Protein AF-A0A367LX98-F1 (afdb_monomer)

Structure (mmCIF, N/CA/C/O backbone):
data_AF-A0A367LX98-F1
#
_entry.id   AF-A0A367LX98-F1
#
loop_
_atom_site.group_PDB
_atom_site.id
_atom_site.type_symbol
_atom_site.label_atom_id
_atom_site.label_alt_id
_atom_site.label_comp_id
_atom_site.label_asym_id
_atom_site.label_entity_id
_atom_site.label_seq_id
_atom_site.pdbx_PDB_ins_code
_atom_site.Cartn_x
_atom_site.Cartn_y
_atom_site.Cartn_z
_atom_site.occupancy
_atom_site.B_iso_or_equiv
_atom_site.auth_seq_id
_atom_site.auth_comp_id
_atom_site.auth_asym_id
_atom_site.auth_atom_id
_atom_site.pdbx_PDB_model_num
ATOM 1 N N . MET A 1 1 ? -17.060 5.915 30.983 1.00 48.38 1 MET A N 1
ATOM 2 C CA . MET A 1 1 ? -16.631 4.890 30.012 1.00 48.38 1 MET A CA 1
ATOM 3 C C . MET A 1 1 ? -16.507 5.609 28.685 1.00 48.38 1 MET A C 1
ATOM 5 O O . MET A 1 1 ? -17.511 5.888 28.049 1.00 48.38 1 MET A O 1
ATOM 9 N N . GLU A 1 2 ? -15.302 6.102 28.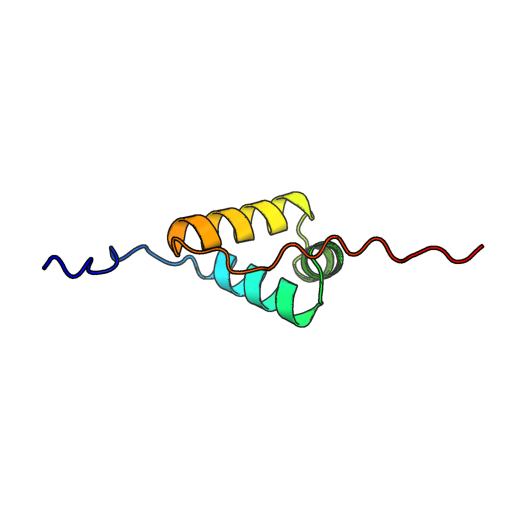415 1.00 51.62 2 GLU A N 1
ATOM 10 C CA . GLU A 1 2 ? -15.009 7.062 27.352 1.00 51.62 2 GLU A CA 1
ATOM 11 C C . GLU A 1 2 ? -15.098 6.366 25.993 1.00 51.62 2 GLU A C 1
ATOM 13 O O . GLU A 1 2 ? -14.249 5.556 25.629 1.00 51.62 2 GLU A O 1
ATOM 18 N N . LEU A 1 3 ? -16.187 6.629 25.274 1.00 53.38 3 LEU A N 1
ATOM 19 C CA . LEU A 1 3 ? -1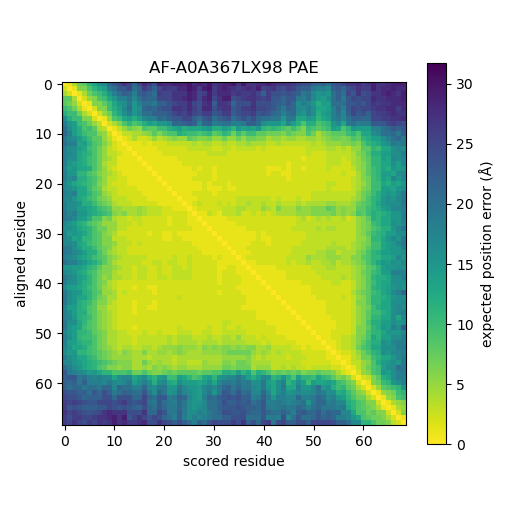6.305 6.294 23.865 1.00 53.38 3 LEU A CA 1
ATOM 20 C C . LEU A 1 3 ? -15.343 7.231 23.135 1.00 53.38 3 LEU A C 1
ATOM 22 O O . LEU A 1 3 ? -15.640 8.414 22.982 1.00 53.38 3 LEU A O 1
ATOM 26 N N . ALA A 1 4 ? -14.177 6.720 22.740 1.00 54.47 4 ALA A N 1
ATOM 27 C CA . ALA A 1 4 ? -13.285 7.411 21.825 1.00 54.47 4 ALA A CA 1
ATOM 28 C C . ALA A 1 4 ? -14.055 7.660 20.521 1.00 54.47 4 ALA A C 1
ATOM 30 O O . ALA A 1 4 ? -14.143 6.787 19.659 1.00 54.47 4 ALA A O 1
ATOM 31 N N . VAL A 1 5 ? -14.680 8.833 20.406 1.00 52.66 5 VAL A N 1
ATOM 32 C CA . VAL A 1 5 ? -15.207 9.310 19.134 1.00 52.66 5 VAL A CA 1
ATOM 33 C C . VAL A 1 5 ? -13.988 9.391 18.211 1.00 52.66 5 VAL A C 1
ATOM 35 O O . VAL A 1 5 ? -13.004 10.041 18.582 1.00 52.66 5 VAL A O 1
ATOM 38 N N . PRO A 1 6 ? -13.952 8.672 17.076 1.00 56.53 6 PRO A N 1
ATOM 39 C CA . PRO A 1 6 ? -12.812 8.770 16.187 1.00 56.53 6 PRO A CA 1
ATOM 40 C C . PRO A 1 6 ? -12.728 10.231 15.754 1.00 56.53 6 PRO A C 1
ATOM 42 O O . PRO A 1 6 ? -13.685 10.787 15.215 1.00 56.53 6 PRO A O 1
ATOM 45 N N . THR A 1 7 ? -11.602 10.872 16.072 1.00 51.59 7 THR A N 1
ATOM 46 C CA . THR A 1 7 ? -11.258 12.202 15.573 1.00 51.59 7 THR A CA 1
ATOM 47 C C . THR A 1 7 ? -11.572 12.224 14.084 1.00 51.59 7 THR A C 1
ATOM 49 O O . THR A 1 7 ? -11.106 11.324 13.386 1.00 51.59 7 THR A O 1
ATOM 52 N N . SER A 1 8 ? -12.363 13.191 13.610 1.00 60.19 8 SER A N 1
ATOM 53 C CA . SER A 1 8 ? -12.618 13.415 12.182 1.00 60.19 8 SER A CA 1
ATOM 54 C C . SER A 1 8 ? -11.295 13.698 11.472 1.00 60.19 8 SER A C 1
ATOM 56 O O . SER A 1 8 ? -10.909 14.845 11.263 1.00 60.19 8 SER A O 1
ATOM 58 N N . GLN A 1 9 ? -10.557 12.639 11.167 1.00 64.31 9 GLN A N 1
ATOM 59 C CA . GLN A 1 9 ? -9.329 12.680 10.410 1.00 64.31 9 GLN A CA 1
ATOM 60 C C . GLN A 1 9 ? -9.754 12.701 8.947 1.00 64.31 9 GLN A C 1
ATOM 62 O O . GLN A 1 9 ? -10.460 11.803 8.485 1.00 64.31 9 GLN A O 1
ATOM 67 N N . SER A 1 10 ? -9.375 13.744 8.217 1.00 71.62 10 SER A N 1
ATOM 68 C CA . SER A 1 10 ? -9.630 13.819 6.783 1.00 71.62 10 SER A CA 1
ATOM 69 C C . SER A 1 10 ? -8.882 12.680 6.089 1.00 71.62 10 SER A C 1
ATOM 71 O O . SER A 1 10 ? -7.662 12.742 5.926 1.00 71.62 10 SER A O 1
ATOM 73 N N . LEU A 1 11 ? -9.610 11.629 5.715 1.00 77.00 11 LEU A N 1
ATOM 74 C CA . LEU A 1 11 ? -9.092 10.552 4.886 1.00 77.00 11 LEU A CA 1
ATOM 75 C C . LEU A 1 11 ? -8.854 11.102 3.482 1.00 77.00 11 LEU A C 1
ATOM 77 O O . LEU A 1 11 ? -9.787 11.479 2.774 1.00 77.00 11 LEU A O 1
ATOM 81 N N . ASP A 1 12 ? -7.586 11.176 3.101 1.00 86.75 12 ASP A N 1
ATOM 82 C CA . ASP A 1 12 ? -7.194 11.641 1.780 1.00 86.75 12 ASP A CA 1
ATOM 83 C C . ASP A 1 12 ? -7.574 10.581 0.732 1.00 86.75 12 ASP A C 1
ATOM 85 O O . ASP A 1 12 ? -7.187 9.410 0.815 1.00 86.75 12 ASP A O 1
ATOM 89 N N . ILE A 1 13 ? -8.362 11.002 -0.259 1.00 89.88 13 ILE A N 1
ATOM 90 C CA . ILE A 1 13 ? -8.871 10.136 -1.325 1.00 89.88 13 ILE A CA 1
ATOM 91 C C . ILE A 1 13 ? -7.741 9.481 -2.126 1.00 89.88 13 ILE A C 1
ATOM 93 O O . ILE A 1 13 ? -7.900 8.362 -2.611 1.00 89.88 13 ILE A O 1
ATOM 97 N N . VAL A 1 14 ? -6.582 10.134 -2.239 1.00 91.00 14 VAL A N 1
ATOM 98 C CA . VAL A 1 14 ? -5.406 9.584 -2.922 1.00 91.00 14 VAL A CA 1
ATOM 99 C C . VAL A 1 14 ? -4.872 8.371 -2.163 1.00 91.00 14 VAL A C 1
ATOM 101 O O . VAL A 1 14 ? -4.514 7.365 -2.781 1.00 91.00 14 VAL A O 1
ATOM 104 N N . LEU A 1 15 ? -4.878 8.423 -0.829 1.00 91.50 15 LEU A N 1
ATOM 105 C CA . LEU A 1 15 ? -4.442 7.313 0.016 1.00 91.50 15 LEU A CA 1
ATOM 106 C C . LEU A 1 15 ? -5.409 6.131 -0.086 1.00 91.50 15 LEU A C 1
ATOM 108 O O . LEU A 1 15 ? -4.963 4.996 -0.237 1.00 91.5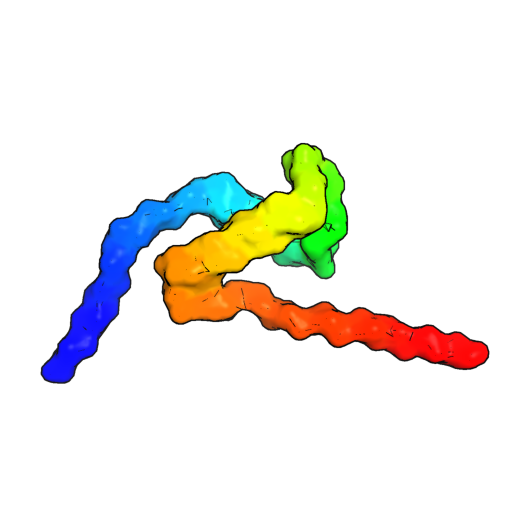0 15 LEU A O 1
ATOM 112 N N . LEU A 1 16 ? -6.722 6.397 -0.086 1.00 92.25 16 LEU A N 1
ATOM 113 C CA . LEU A 1 16 ? -7.738 5.359 -0.292 1.00 92.25 16 LEU A CA 1
ATOM 114 C C . LEU A 1 16 ? -7.617 4.700 -1.669 1.00 92.25 16 LEU A C 1
ATOM 116 O O . LEU A 1 16 ? -7.667 3.478 -1.764 1.00 92.25 16 LEU A O 1
ATOM 120 N N . ARG A 1 17 ? -7.434 5.492 -2.733 1.00 93.19 17 ARG A N 1
ATOM 121 C CA . ARG A 1 17 ? -7.225 4.959 -4.089 1.00 93.19 17 ARG A CA 1
ATOM 122 C C . ARG A 1 17 ? -5.973 4.097 -4.157 1.00 93.19 17 ARG A C 1
ATOM 124 O O . ARG A 1 17 ? -6.015 3.024 -4.741 1.00 93.19 17 ARG A O 1
ATOM 131 N N . THR A 1 18 ? -4.895 4.535 -3.507 1.00 93.88 18 THR A N 1
ATOM 132 C CA . THR A 1 18 ? -3.658 3.751 -3.427 1.00 93.88 18 THR A CA 1
ATOM 133 C C . THR A 1 18 ? -3.890 2.422 -2.706 1.00 93.88 18 THR A C 1
ATOM 135 O O . THR A 1 18 ? -3.407 1.390 -3.152 1.00 93.88 18 THR A O 1
ATOM 138 N N . PHE A 1 19 ? -4.656 2.426 -1.615 1.00 93.31 19 PHE A N 1
ATOM 139 C CA . PHE A 1 19 ? -5.018 1.207 -0.893 1.00 93.31 19 PHE A CA 1
ATOM 140 C C . PHE A 1 19 ? -5.852 0.241 -1.734 1.00 93.31 19 PHE A C 1
ATOM 142 O O . PHE A 1 19 ? -5.505 -0.935 -1.804 1.00 93.31 19 PHE A O 1
ATOM 149 N N . LEU A 1 20 ? -6.904 0.731 -2.395 1.00 93.69 20 LEU A N 1
ATOM 150 C CA . LEU A 1 20 ? -7.722 -0.096 -3.283 1.00 93.69 20 LEU A CA 1
ATOM 151 C C . LEU A 1 20 ? -6.882 -0.711 -4.398 1.00 93.69 20 LEU A C 1
ATOM 153 O O . LEU A 1 20 ? -7.003 -1.904 -4.645 1.00 93.69 20 LEU A O 1
ATOM 157 N N . GLU A 1 21 ? -5.987 0.071 -4.999 1.00 94.94 21 GLU A N 1
ATOM 158 C CA . GLU A 1 21 ? -5.088 -0.433 -6.031 1.00 94.94 21 GLU A CA 1
ATOM 159 C C . GLU A 1 21 ? -4.180 -1.545 -5.497 1.00 94.94 21 GLU A C 1
ATOM 161 O O . GLU A 1 21 ? -4.054 -2.582 -6.133 1.00 94.94 21 GLU A O 1
ATOM 166 N N . VAL A 1 22 ? -3.567 -1.377 -4.319 1.00 92.25 22 VAL A N 1
ATOM 167 C CA . VAL A 1 22 ? -2.704 -2.410 -3.710 1.00 92.25 22 VAL A CA 1
ATOM 168 C C . VAL A 1 22 ? -3.470 -3.701 -3.427 1.00 92.25 22 VAL A C 1
ATOM 170 O O . VAL A 1 22 ? -2.907 -4.784 -3.585 1.00 92.25 22 VAL A O 1
ATOM 173 N N . VAL A 1 23 ? -4.736 -3.598 -3.023 1.00 91.94 23 VAL A N 1
ATOM 174 C CA . VAL A 1 23 ? -5.603 -4.758 -2.782 1.00 91.94 23 VAL A CA 1
ATOM 175 C C . VAL A 1 23 ? -6.001 -5.437 -4.094 1.00 91.94 23 VAL A C 1
ATOM 177 O O . VAL A 1 23 ? -5.943 -6.660 -4.168 1.00 91.94 23 VAL A O 1
ATOM 180 N N . ASP A 1 24 ? -6.362 -4.663 -5.120 1.00 92.44 24 ASP A N 1
ATOM 181 C CA . ASP A 1 24 ? -6.790 -5.170 -6.431 1.00 92.44 24 ASP A CA 1
ATOM 182 C C . ASP A 1 24 ? -5.636 -5.833 -7.197 1.00 92.44 24 ASP A C 1
ATOM 184 O O . ASP A 1 24 ? -5.737 -6.966 -7.663 1.00 92.44 24 ASP A O 1
ATOM 188 N N . SER A 1 25 ? -4.484 -5.165 -7.228 1.00 91.00 25 SER A N 1
ATOM 189 C CA . SER A 1 25 ? -3.274 -5.640 -7.904 1.00 91.00 25 SER A CA 1
ATOM 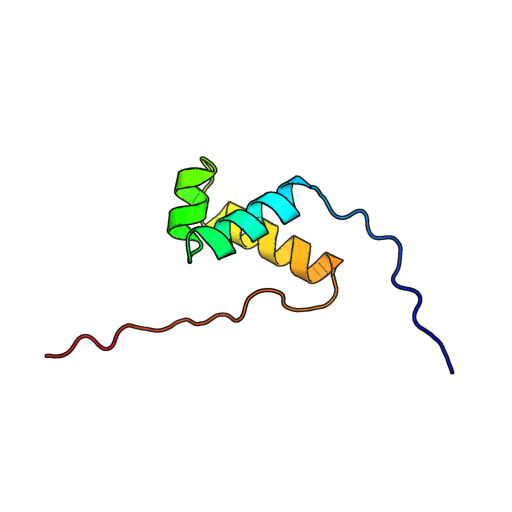190 C C . SER A 1 25 ? -2.476 -6.675 -7.091 1.00 91.00 25 SER A C 1
ATOM 192 O O . SER A 1 25 ? -1.528 -7.275 -7.598 1.00 91.00 25 SER A O 1
ATOM 194 N N . GLY A 1 26 ? -2.841 -6.921 -5.828 1.00 86.88 26 GLY A N 1
ATOM 195 C CA . GLY A 1 26 ? -2.236 -7.957 -4.985 1.00 86.88 26 GLY A CA 1
ATOM 196 C C . GLY A 1 26 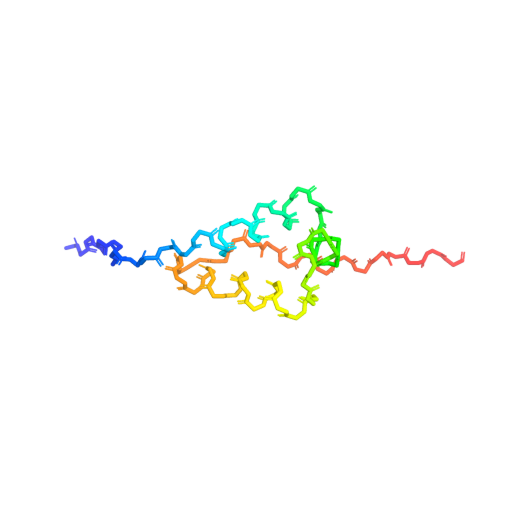? -0.802 -7.666 -4.525 1.00 86.88 26 GLY A C 1
ATOM 197 O O . GLY A 1 26 ? -0.123 -8.560 -4.015 1.00 86.88 26 GLY A O 1
ATOM 198 N N . GLY A 1 27 ? -0.312 -6.434 -4.685 1.00 87.25 27 GLY A N 1
ATOM 199 C CA . GLY A 1 27 ? 1.027 -6.072 -4.237 1.00 87.25 27 GLY A CA 1
ATOM 200 C C . GLY A 1 27 ? 1.435 -4.627 -4.508 1.00 87.25 27 GLY A C 1
ATOM 201 O O . GLY A 1 27 ? 0.969 -3.971 -5.432 1.00 87.25 27 GLY A O 1
ATOM 202 N N . PHE A 1 28 ? 2.389 -4.141 -3.713 1.00 90.31 28 PHE A N 1
ATOM 203 C CA . PHE A 1 28 ? 2.894 -2.764 -3.792 1.00 90.31 28 PHE A CA 1
ATOM 204 C C . PHE A 1 28 ? 3.609 -2.442 -5.109 1.00 90.31 28 PHE A C 1
ATOM 206 O O . PHE A 1 28 ? 3.594 -1.293 -5.535 1.00 90.31 28 PHE A O 1
ATOM 213 N N . ALA A 1 29 ? 4.262 -3.429 -5.730 1.00 90.38 29 ALA A N 1
ATOM 214 C CA . ALA A 1 29 ? 4.994 -3.227 -6.978 1.00 90.38 29 ALA A CA 1
ATOM 215 C C . ALA A 1 29 ? 4.043 -3.019 -8.164 1.00 90.38 29 ALA A C 1
ATOM 217 O O . ALA A 1 29 ? 4.223 -2.068 -8.917 1.00 90.38 29 ALA A O 1
ATOM 218 N N . LEU A 1 30 ? 3.012 -3.863 -8.285 1.00 91.56 30 LEU A N 1
ATOM 219 C CA . LEU A 1 30 ? 2.040 -3.764 -9.373 1.00 91.56 30 LEU A CA 1
ATOM 220 C C . LEU A 1 30 ? 1.152 -2.519 -9.211 1.00 91.56 30 LEU A C 1
ATOM 222 O O . LEU A 1 30 ? 0.956 -1.782 -10.169 1.00 91.56 30 LEU A O 1
ATOM 226 N N . ALA 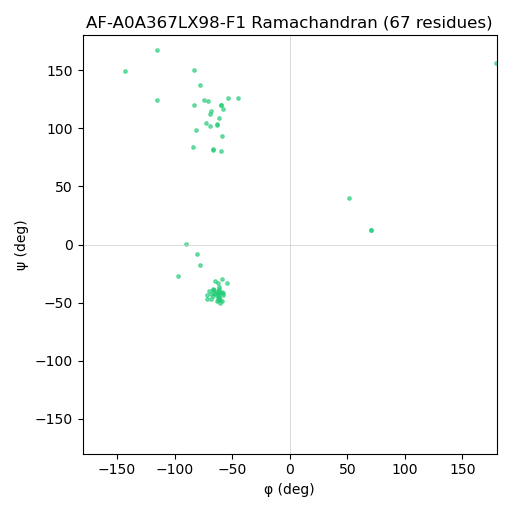A 1 31 ? 0.738 -2.196 -7.981 1.00 93.44 31 ALA A N 1
ATOM 227 C CA . ALA A 1 31 ? 0.027 -0.949 -7.698 1.00 93.44 31 ALA A CA 1
ATOM 228 C C . ALA A 1 31 ? 0.845 0.306 -8.023 1.00 93.44 31 ALA A C 1
ATOM 230 O O . ALA A 1 31 ? 0.303 1.310 -8.478 1.00 93.44 31 ALA A O 1
ATOM 231 N N . ALA A 1 32 ? 2.154 0.275 -7.760 1.00 94.00 32 ALA A N 1
ATOM 232 C CA . ALA A 1 32 ? 3.040 1.386 -8.081 1.00 94.00 32 ALA A CA 1
ATOM 233 C C . ALA A 1 32 ? 3.126 1.613 -9.594 1.00 94.00 32 ALA A C 1
ATOM 235 O O . ALA A 1 32 ? 3.020 2.758 -10.029 1.00 94.00 32 ALA A O 1
ATOM 236 N N . ASP A 1 33 ? 3.235 0.536 -10.373 1.00 94.69 33 ASP A N 1
ATOM 237 C CA . ASP A 1 33 ? 3.216 0.594 -11.837 1.00 94.69 33 ASP A CA 1
ATOM 238 C C . ASP A 1 33 ? 1.891 1.185 -12.353 1.00 94.69 33 ASP A C 1
ATOM 240 O O . ASP A 1 33 ? 1.894 2.196 -13.058 1.00 94.69 33 ASP A O 1
ATOM 244 N N . ASN A 1 34 ? 0.757 0.661 -11.874 1.00 93.88 34 ASN A N 1
ATOM 245 C CA . ASN A 1 34 ? -0.583 1.107 -12.272 1.00 93.88 34 ASN A CA 1
ATOM 246 C C . ASN A 1 34 ? -0.874 2.576 -11.913 1.00 93.88 34 ASN A C 1
ATOM 248 O O . ASN A 1 34 ? -1.584 3.273 -12.641 1.00 9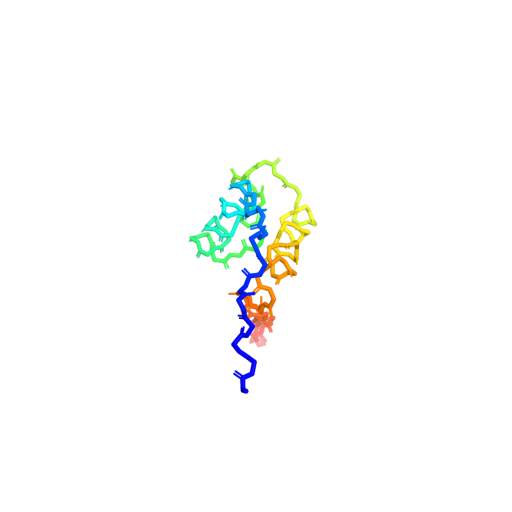3.88 34 ASN A O 1
ATOM 252 N N . LEU A 1 35 ? -0.324 3.074 -10.801 1.00 92.69 35 LEU A N 1
ATOM 253 C CA . LEU A 1 35 ? -0.501 4.462 -10.353 1.00 92.69 35 LEU A CA 1
ATOM 254 C C . LEU A 1 35 ? 0.568 5.422 -10.889 1.00 92.69 35 LEU A C 1
ATOM 256 O O . LEU A 1 35 ? 0.521 6.606 -10.551 1.00 92.69 35 LEU A O 1
ATOM 260 N N . ALA A 1 36 ? 1.526 4.941 -11.691 1.00 94.38 36 ALA A N 1
ATOM 261 C CA . ALA A 1 36 ? 2.714 5.692 -12.103 1.00 94.38 36 ALA A CA 1
ATOM 262 C C . ALA A 1 36 ? 3.472 6.309 -10.904 1.00 94.38 36 ALA A C 1
ATOM 264 O O . ALA A 1 36 ? 3.940 7.450 -10.938 1.00 94.38 36 ALA A O 1
ATOM 265 N N . LEU A 1 37 ? 3.572 5.545 -9.815 1.00 93.94 37 LEU A N 1
ATOM 266 C CA . LEU A 1 37 ? 4.258 5.903 -8.578 1.00 93.94 37 LEU A CA 1
ATOM 267 C C . LEU A 1 37 ? 5.460 4.986 -8.343 1.00 93.94 37 LEU A C 1
ATOM 269 O O . LEU A 1 37 ? 5.620 3.937 -8.957 1.00 93.94 37 LEU A O 1
ATOM 273 N N . THR A 1 38 ? 6.319 5.362 -7.398 1.00 94.44 38 THR A N 1
ATOM 274 C CA . THR A 1 38 ? 7.349 4.439 -6.905 1.00 94.44 38 THR A CA 1
ATOM 275 C C . THR A 1 38 ? 6.762 3.513 -5.831 1.00 94.44 38 THR A C 1
ATOM 277 O O . THR A 1 38 ? 5.898 3.950 -5.061 1.00 94.44 38 THR A O 1
ATOM 280 N N . PRO A 1 39 ? 7.264 2.273 -5.674 1.00 90.00 39 PRO A N 1
ATOM 281 C CA . PRO A 1 39 ? 6.842 1.381 -4.587 1.00 90.00 39 PRO A CA 1
ATOM 282 C C . PRO A 1 39 ? 6.990 2.009 -3.190 1.00 90.00 39 PRO A C 1
ATOM 284 O O . PRO A 1 39 ? 6.168 1.778 -2.302 1.00 90.00 39 PRO A O 1
ATOM 287 N N . SER A 1 40 ? 8.000 2.865 -2.999 1.00 92.69 40 SER A N 1
ATOM 288 C CA . SER A 1 40 ? 8.204 3.632 -1.764 1.00 92.69 40 SER A CA 1
ATOM 289 C C . SER A 1 40 ? 7.106 4.671 -1.520 1.00 92.69 40 SER A C 1
ATOM 291 O O . SER A 1 40 ? 6.679 4.840 -0.378 1.00 92.69 40 SER A O 1
ATOM 293 N N . ALA A 1 41 ? 6.624 5.347 -2.570 1.00 93.06 41 ALA A N 1
ATOM 294 C CA . ALA A 1 41 ? 5.515 6.295 -2.464 1.00 93.06 41 ALA A CA 1
ATOM 295 C C . ALA A 1 41 ? 4.207 5.579 -2.102 1.00 93.06 41 ALA A C 1
ATOM 297 O O . ALA A 1 41 ? 3.518 6.003 -1.176 1.00 93.06 41 ALA A O 1
ATOM 298 N N . VAL A 1 42 ? 3.921 4.445 -2.752 1.00 93.44 42 VAL A N 1
ATOM 299 C CA . VAL A 1 42 ? 2.761 3.597 -2.433 1.00 93.44 42 VAL A CA 1
ATOM 300 C C . VAL A 1 42 ? 2.820 3.123 -0.979 1.00 93.44 42 VAL A C 1
ATOM 302 O O . VAL A 1 42 ? 1.866 3.309 -0.228 1.00 93.44 42 VAL A O 1
ATOM 305 N N . SER A 1 43 ? 3.963 2.596 -0.533 1.00 91.56 43 SER A N 1
ATOM 306 C CA . SER A 1 43 ? 4.171 2.193 0.866 1.00 91.56 43 SER A CA 1
ATOM 307 C C . SER A 1 43 ? 3.969 3.356 1.849 1.00 91.56 43 SER A C 1
ATOM 309 O O . SER A 1 43 ? 3.309 3.201 2.879 1.00 91.56 43 SER A O 1
ATOM 311 N N . GLY A 1 44 ? 4.467 4.551 1.512 1.00 93.06 44 GLY A N 1
ATOM 312 C CA . GLY A 1 44 ? 4.251 5.769 2.294 1.00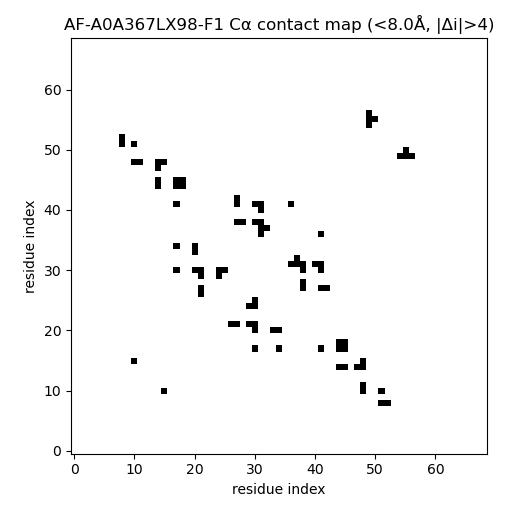 93.06 44 GLY A CA 1
ATOM 313 C C . GLY A 1 44 ? 2.777 6.170 2.386 1.00 93.06 44 GLY A C 1
ATOM 314 O O . GLY A 1 44 ? 2.312 6.529 3.469 1.00 93.06 44 GLY A O 1
ATOM 315 N N . HIS A 1 45 ? 2.030 6.060 1.284 1.00 93.81 45 HIS A N 1
ATOM 316 C CA . HIS A 1 45 ? 0.595 6.331 1.260 1.00 93.81 45 HIS A CA 1
ATOM 317 C C . HIS A 1 45 ? -0.180 5.370 2.164 1.00 93.81 45 HIS A C 1
ATOM 319 O O . HIS A 1 45 ? -0.976 5.817 2.989 1.00 93.81 45 HIS A O 1
ATOM 325 N N . ILE A 1 46 ? 0.098 4.066 2.069 1.00 91.81 46 ILE A N 1
ATOM 326 C CA . ILE A 1 46 ? -0.533 3.068 2.938 1.00 91.81 46 ILE A CA 1
ATOM 327 C C . ILE A 1 46 ? -0.197 3.341 4.401 1.00 91.81 46 ILE A C 1
ATOM 329 O O . ILE A 1 46 ? -1.097 3.404 5.230 1.00 91.81 46 ILE A O 1
ATOM 333 N N . LYS A 1 47 ? 1.076 3.582 4.729 1.00 90.81 47 LYS A N 1
ATOM 334 C CA . LYS A 1 47 ? 1.489 3.860 6.109 1.00 90.81 47 LYS A CA 1
ATOM 335 C C . LYS A 1 47 ? 0.770 5.080 6.681 1.00 90.81 47 LYS A C 1
ATOM 337 O O . LYS A 1 47 ? 0.359 5.064 7.838 1.00 90.81 47 LYS A O 1
ATOM 342 N N . ARG 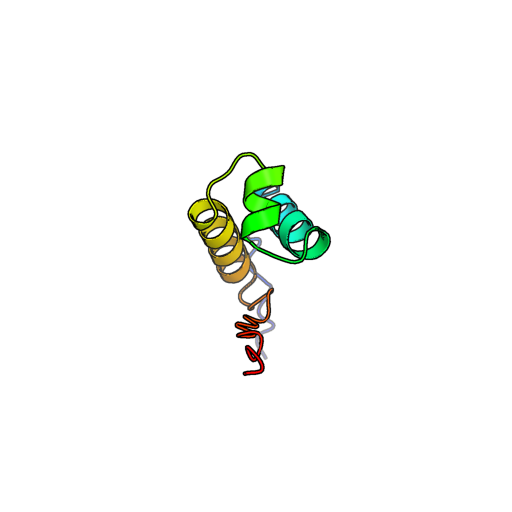A 1 48 ? 0.611 6.137 5.881 1.00 90.44 48 ARG A N 1
ATOM 343 C CA . ARG A 1 48 ? -0.137 7.330 6.284 1.00 90.44 48 ARG A CA 1
ATOM 344 C C . ARG A 1 48 ? -1.616 7.009 6.488 1.00 90.44 48 ARG A C 1
ATOM 346 O O . ARG A 1 48 ? -2.183 7.451 7.478 1.00 90.44 48 ARG A O 1
ATOM 353 N N . LEU A 1 49 ? -2.211 6.202 5.611 1.00 90.62 49 LEU A N 1
ATOM 354 C CA . LEU A 1 49 ? -3.597 5.758 5.747 1.00 90.62 49 LEU A CA 1
ATOM 355 C C . LEU A 1 49 ? -3.819 4.948 7.032 1.00 90.62 49 LEU A C 1
ATOM 357 O O . LEU A 1 49 ? -4.768 5.214 7.760 1.00 90.62 49 LEU A O 1
ATOM 361 N N . GLU A 1 50 ? -2.922 4.013 7.343 1.00 90.56 50 GLU A N 1
ATOM 362 C CA . GLU A 1 50 ? -2.959 3.222 8.579 1.00 90.56 50 GLU A CA 1
ATOM 363 C C . GLU A 1 50 ? -2.804 4.102 9.827 1.00 90.56 50 GLU A C 1
ATOM 365 O O . GLU A 1 50 ? -3.508 3.911 10.816 1.00 90.56 50 GLU A O 1
ATOM 370 N N . GLN A 1 51 ? -1.921 5.108 9.780 1.00 89.19 51 GLN A N 1
ATOM 371 C CA . GLN A 1 51 ? -1.760 6.087 10.861 1.00 89.19 51 GLN A CA 1
ATOM 372 C C . GLN A 1 51 ? -3.034 6.904 11.085 1.00 89.19 51 GLN A C 1
ATOM 374 O O . GLN A 1 51 ? -3.441 7.102 12.225 1.00 89.19 51 GLN A O 1
ATOM 379 N N . THR A 1 52 ? -3.663 7.359 10.003 1.00 86.81 52 THR A N 1
ATOM 380 C CA . THR A 1 52 ? -4.917 8.117 10.045 1.00 86.81 52 THR A CA 1
ATOM 381 C C . THR A 1 52 ? -6.082 7.257 10.542 1.00 86.81 52 THR A C 1
ATOM 383 O O . THR A 1 52 ? -6.911 7.738 11.310 1.00 86.81 52 THR A O 1
ATOM 386 N N . ALA A 1 53 ? -6.132 5.983 10.146 1.00 86.50 53 ALA A N 1
ATOM 387 C CA . ALA A 1 53 ? -7.152 5.031 10.581 1.00 86.50 53 ALA A CA 1
ATOM 388 C C . ALA A 1 53 ? -6.910 4.482 12.002 1.00 86.50 53 ALA A C 1
ATOM 390 O O . ALA A 1 53 ? -7.827 3.934 12.609 1.00 86.50 53 ALA A O 1
ATOM 391 N N . GLY A 1 54 ? -5.689 4.603 12.533 1.00 85.81 54 GLY A N 1
ATOM 392 C CA . GLY A 1 54 ? -5.298 4.058 13.836 1.00 85.81 54 GLY A CA 1
ATOM 393 C C . GLY A 1 54 ? -5.197 2.527 13.872 1.00 85.81 54 GLY A C 1
ATOM 394 O O . GLY A 1 54 ? -5.105 1.944 14.951 1.00 85.81 54 GLY A O 1
ATOM 395 N N . VAL A 1 55 ? -5.217 1.868 12.712 1.00 86.38 55 VAL A N 1
ATOM 396 C CA . VAL A 1 55 ? -5.211 0.407 12.570 1.00 86.38 55 VAL A CA 1
ATOM 397 C C . VAL A 1 55 ? -4.381 0.002 11.355 1.00 86.38 55 VAL A C 1
ATOM 399 O O . VAL A 1 55 ? -4.310 0.735 10.368 1.00 86.38 55 VAL A O 1
ATOM 402 N N . SER A 1 56 ? -3.749 -1.172 11.416 1.00 86.19 56 SER A N 1
ATOM 403 C CA . SER A 1 56 ? -3.083 -1.739 10.243 1.00 86.19 56 SER A CA 1
ATOM 404 C C . SER A 1 56 ? -4.131 -2.291 9.276 1.00 86.19 56 SER A C 1
ATOM 406 O O . SER A 1 56 ? -4.973 -3.098 9.663 1.00 86.19 56 SER A O 1
ATOM 408 N N . LEU A 1 57 ? -4.091 -1.828 8.029 1.00 84.19 57 LEU A N 1
ATOM 409 C CA . LEU A 1 57 ? -5.066 -2.151 6.985 1.00 84.19 57 LEU A CA 1
ATOM 410 C C . LEU A 1 57 ? -4.578 -3.277 6.077 1.00 84.19 57 LEU A C 1
ATOM 412 O O . LEU A 1 57 ? -5.389 -4.000 5.504 1.00 84.19 57 LEU A O 1
ATOM 416 N N . LEU A 1 58 ? -3.258 -3.433 5.947 1.00 83.56 58 LEU A N 1
ATOM 417 C CA . LEU A 1 58 ? -2.649 -4.505 5.172 1.00 83.56 58 LEU A CA 1
ATOM 418 C C . LEU A 1 58 ? -1.854 -5.422 6.093 1.00 83.56 58 LEU A C 1
ATOM 420 O O . LEU A 1 58 ? -0.918 -5.005 6.776 1.00 83.56 58 LEU A O 1
ATOM 424 N N . SER A 1 59 ? -2.184 -6.710 6.058 1.00 74.56 59 SER A N 1
ATOM 425 C CA . SER A 1 59 ? -1.314 -7.724 6.643 1.00 74.56 59 SER A CA 1
ATOM 426 C C . SER A 1 59 ? -0.046 -7.798 5.799 1.00 74.56 59 SER A C 1
ATOM 428 O O . SER A 1 59 ? -0.099 -8.152 4.624 1.00 74.56 59 SER A O 1
ATOM 430 N N . ARG A 1 60 ? 1.102 -7.436 6.381 1.00 64.31 60 ARG A N 1
ATOM 431 C CA . ARG A 1 60 ? 2.417 -7.593 5.747 1.00 64.31 60 ARG A CA 1
ATOM 432 C C . ARG A 1 60 ? 2.725 -9.084 5.601 1.00 64.31 60 ARG A C 1
ATOM 434 O O . ARG A 1 60 ? 3.421 -9.670 6.422 1.00 64.31 60 ARG A O 1
ATOM 441 N N . THR A 1 61 ? 2.206 -9.709 4.555 1.00 55.41 61 THR A N 1
ATOM 442 C CA . THR A 1 61 ? 2.641 -11.034 4.128 1.00 55.41 61 THR A CA 1
ATOM 443 C C . THR A 1 61 ? 3.877 -10.851 3.262 1.00 55.41 61 THR A C 1
ATOM 445 O O . THR A 1 61 ? 3.838 -10.819 2.037 1.00 55.41 61 THR A O 1
ATOM 448 N N . THR A 1 62 ? 5.035 -10.732 3.911 1.00 52.91 62 THR A N 1
ATOM 449 C CA . THR A 1 62 ? 6.275 -11.171 3.274 1.00 52.91 62 THR A CA 1
ATOM 450 C C . THR A 1 62 ? 6.164 -12.686 3.154 1.00 52.91 62 THR A C 1
ATOM 452 O O . THR A 1 62 ? 6.626 -13.398 4.038 1.00 52.91 62 THR A O 1
ATOM 455 N N . SER A 1 63 ? 5.473 -13.200 2.139 1.00 55.34 63 SER A N 1
ATOM 456 C CA . SER A 1 63 ? 5.670 -14.591 1.745 1.00 55.34 63 SER A CA 1
ATOM 457 C C . SER A 1 63 ? 6.919 -14.609 0.874 1.00 55.34 63 SER A C 1
ATOM 459 O O . SER A 1 63 ? 6.822 -14.273 -0.306 1.00 55.34 63 SER A O 1
ATOM 461 N N . PRO A 1 64 ? 8.106 -14.968 1.399 1.00 52.31 64 PRO A N 1
ATOM 462 C CA . PRO A 1 64 ? 9.115 -15.534 0.529 1.00 52.31 64 PRO A CA 1
ATOM 463 C C . PRO A 1 64 ? 8.460 -16.762 -0.101 1.00 52.31 64 PRO A C 1
ATOM 465 O O . PRO A 1 64 ? 8.047 -17.681 0.609 1.00 52.31 64 PRO A O 1
ATOM 468 N N . GLN A 1 65 ? 8.290 -16.762 -1.423 1.00 54.34 65 GLN A N 1
ATOM 469 C CA . GLN A 1 65 ? 8.034 -18.020 -2.109 1.00 54.34 65 GLN A CA 1
ATOM 470 C C . GLN A 1 65 ? 9.160 -18.978 -1.699 1.00 54.34 65 GLN A C 1
ATOM 472 O O . GLN A 1 65 ? 10.331 -18.604 -1.825 1.00 54.34 65 GLN A O 1
ATOM 477 N N . PRO A 1 66 ? 8.855 -20.182 -1.190 1.00 57.50 66 PRO A N 1
ATOM 478 C CA . PRO A 1 66 ? 9.871 -21.206 -1.064 1.00 57.50 66 PRO A CA 1
ATOM 479 C C . PRO A 1 66 ? 10.340 -21.535 -2.481 1.00 57.50 66 PRO A C 1
ATOM 481 O O . PRO A 1 66 ? 9.629 -22.189 -3.244 1.00 57.50 66 PRO A O 1
ATOM 484 N N . VAL A 1 67 ? 11.521 -21.036 -2.852 1.00 68.31 67 VAL A N 1
ATOM 485 C CA . VAL A 1 67 ? 12.238 -21.545 -4.018 1.00 68.31 67 VAL A CA 1
ATOM 486 C C . VAL A 1 67 ? 12.521 -23.014 -3.719 1.00 68.31 67 VAL A C 1
ATOM 488 O O . VAL A 1 67 ? 13.226 -23.357 -2.772 1.00 68.31 67 VAL A O 1
ATOM 491 N N . THR A 1 68 ? 11.822 -23.888 -4.429 1.00 62.53 68 THR A N 1
ATOM 492 C CA . THR A 1 68 ? 12.019 -25.337 -4.352 1.00 62.53 68 THR A CA 1
ATOM 493 C C . THR A 1 68 ? 13.275 -25.664 -5.185 1.00 62.53 68 THR A C 1
ATOM 495 O O . THR A 1 68 ? 13.452 -25.020 -6.221 1.00 62.53 68 THR A O 1
ATOM 498 N N . PRO A 1 69 ? 14.177 -26.542 -4.698 1.00 65.44 69 PRO A N 1
ATOM 499 C CA . PRO A 1 69 ? 15.536 -26.733 -5.227 1.00 65.44 69 PRO A CA 1
ATOM 500 C C . PRO A 1 69 ? 15.606 -27.370 -6.618 1.00 65.44 69 PRO A C 1
ATOM 502 O O . PRO A 1 69 ? 14.648 -28.077 -7.003 1.00 65.44 69 PRO A O 1
#

InterPro domains:
  IPR000847 LysR, HTH, N-terminal domain [PF00126] (15-64)
  IPR000847 LysR, HTH, N-terminal domain [PS50931] (11-68)
  IPR036388 Winged helix-like DNA-binding domain superfamily [G3DSA:1.10.10.10] (5-69)
  IPR036390 Winged helix DNA-binding domain superfamily [SSF46785] (11-69)
  IPR050176 LysR-type transcriptional regulator [PTHR30579] (11-64)

Solvent-accessible surface area (backbone atoms only — not comparable to full-atom values): 4356 Å² total; per-residue (Å²): 132,85,77,79,70,78,72,90,61,85,78,53,64,69,32,52,51,49,46,52,36,26,64,74,58,71,30,54,62,54,26,8,60,78,67,78,46,50,46,68,55,46,52,50,34,44,54,51,46,24,62,69,68,72,44,87,82,69,84,85,75,82,70,74,75,80,80,76,133

Mean predicted aligned error: 9.07 Å

Nearest PDB structures (foldseek):
  5y9s-assembly1_C  TM=8.686E-01  e=9.629E-03  Vibrio vulnificus CMCP6
  7trv-assembly1_B  TM=9.448E-01  e=1.682E-02  Yersinia pestis CO92
  4pzj-assembly1_A-2  TM=9.310E-01  e=2.294E-02  Eggerthella lenta DSM 2243
  5y9s-assembly1_B  TM=9.094E-01  e=2.763E-02  Vibrio vulnificus CMCP6
  3hhg-assembly1_D  TM=8.034E-01  e=7.514E-03  Neisseria meningitidis serogroup B

pLDDT: mean 80.88, std 15.62, range [48.38, 94.94]

Sequence (69 aa):
MELAVPTSQSLDIVLLRTFLEVVDSGGFALAADNLALTPSAVSGHIKRLEQTAGVSLLSRTTSPQPVTP

Foldseek 3Di:
DDDPPQDPQPQDVVLVQLVVLCVVLVHLCRSCVVVVHDSVVSVVSQVVNCVSVVHRPDDPPPPPPPPDD

Secondary structure (DSSP, 8-state):
------------HHHHHHHHHHHHTTSHHHHHHHTT--HHHHHHHHHHHHHHHTS--S-----------

Organism: Pseudomonas aeruginosa (NCBI:txid287)

Radius of gyration: 14.93 Å; Cα contacts (8 Å, |Δi|>4): 45; chains: 1; bounding box: 32×41×42 Å